Protein AF-A0A970K2X7-F1 (afdb_monomer_lite)

Radius of gyration: 30.44 Å; chains: 1; bounding box: 59×110×60 Å

Foldseek 3Di:
DDDDDDDDDDDDDDPDPDDDDDDDDDDDDDDDDDDDDDDDDDDDDDDDDDDDDDDDDDDPPPPPPPPDDPDDDDDPDAQEDEDECCPQFVVDLPDALVRRLVSLVVSLVVCVVVVGQEYEYEQDDPQAGLADDDPPSHRFHHHPVRHTHRSVVSNVVSSVVVNHHYHYD

Sequence (169 aa):
MTISLSLLSVAALLTVNSGVLATMSSFITGGESPVPEISDIPDISDTNPAEPHTGESEPSADEPPFEQDIVFAKPSQLKGVWLKAGADYYLKESDSGEAVRAQIDAAFEKIAEWGFNTVVVPVSVGGKMLFPYNDGQEIVIKDHDGSRFDPLYYILERARDRGVFTYGV

Secondary structure (DSSP, 8-state):
----------------------------------PPPP--S---------------PPP---PPP----------SS--EEE--BTTTB--STT--HHHHHHHHHHHHHHHHHTT--EEEE-SEETTEESS--TTS-B--EE-TTSPEE-HHHHHHHHHHHTT-EEEE-

pLDDT: mean 74.99, std 24.78, range [31.7, 98.75]

Structure (mmCIF, N/CA/C/O backbone):
data_AF-A0A970K2X7-F1
#
_entry.id   AF-A0A970K2X7-F1
#
loop_
_atom_site.group_PDB
_atom_site.id
_atom_site.type_symbol
_atom_site.label_atom_id
_atom_site.label_alt_id
_atom_site.label_comp_id
_atom_site.label_asym_id
_atom_site.label_entity_id
_atom_site.label_seq_id
_atom_site.pdbx_PDB_ins_code
_atom_site.Cartn_x
_atom_site.Cartn_y
_atom_site.Cartn_z
_atom_site.occupancy
_atom_site.B_iso_or_equiv
_atom_site.auth_seq_id
_atom_site.auth_comp_id
_atom_site.auth_asym_id
_atom_site.auth_atom_id
_atom_site.pdbx_PDB_model_num
ATOM 1 N N . MET A 1 1 ? 18.344 -49.119 -1.371 1.00 41.38 1 MET A N 1
ATOM 2 C CA . MET A 1 1 ? 19.401 -48.092 -1.365 1.00 41.38 1 MET A CA 1
ATOM 3 C C . MET A 1 1 ? 18.883 -46.947 -0.512 1.00 41.38 1 MET A C 1
ATOM 5 O O . MET A 1 1 ? 17.989 -46.233 -0.937 1.00 41.38 1 MET A O 1
ATOM 9 N N . THR A 1 2 ? 19.284 -46.925 0.755 1.00 50.38 2 THR A N 1
ATOM 10 C CA . THR A 1 2 ? 18.957 -45.885 1.743 1.00 50.38 2 THR A CA 1
ATOM 11 C C . THR A 1 2 ? 19.984 -44.750 1.659 1.00 50.38 2 THR A C 1
ATOM 13 O O . THR A 1 2 ? 21.014 -44.956 1.020 1.00 50.38 2 THR A O 1
ATOM 16 N N . ILE A 1 3 ? 19.727 -43.636 2.376 1.00 43.34 3 ILE A N 1
ATOM 17 C CA . ILE A 1 3 ? 20.581 -42.438 2.617 1.00 43.34 3 ILE A CA 1
ATOM 18 C C . ILE A 1 3 ? 20.184 -41.269 1.684 1.00 43.34 3 ILE A C 1
ATOM 20 O O . ILE A 1 3 ? 20.147 -41.445 0.477 1.00 43.34 3 ILE A O 1
ATOM 24 N N . SER A 1 4 ? 19.853 -40.049 2.122 1.00 44.16 4 SER A N 1
ATOM 25 C CA . SER A 1 4 ? 19.834 -39.412 3.445 1.00 44.16 4 SER A CA 1
ATOM 26 C C . SER A 1 4 ? 18.853 -38.235 3.423 1.00 44.16 4 SER A C 1
ATOM 28 O O . SER A 1 4 ? 18.761 -37.522 2.427 1.00 44.16 4 SER A O 1
ATOM 30 N N . LEU A 1 5 ? 18.166 -38.009 4.541 1.00 46.00 5 LEU A N 1
ATOM 31 C CA . LEU A 1 5 ? 17.370 -36.815 4.808 1.00 46.00 5 LEU A CA 1
ATOM 32 C C . LEU A 1 5 ? 18.282 -35.775 5.475 1.00 46.00 5 LEU A C 1
ATOM 34 O O . LEU A 1 5 ? 18.718 -35.976 6.606 1.00 46.00 5 LEU A O 1
ATOM 38 N N . SER A 1 6 ? 18.583 -34.678 4.785 1.00 50.34 6 SER A N 1
ATOM 39 C CA . SER A 1 6 ? 19.330 -33.554 5.356 1.00 50.34 6 SER A CA 1
ATOM 40 C C . SER A 1 6 ? 18.361 -32.410 5.650 1.00 50.34 6 SER A C 1
ATOM 42 O O . SER A 1 6 ? 18.063 -31.604 4.774 1.00 50.34 6 SER A O 1
ATOM 44 N N . LEU A 1 7 ? 17.853 -32.345 6.886 1.00 46.00 7 LEU A N 1
ATOM 45 C CA . LEU A 1 7 ? 17.254 -31.118 7.415 1.00 46.00 7 LEU A CA 1
ATOM 46 C C . LEU A 1 7 ? 18.384 -30.120 7.684 1.00 46.00 7 LEU A C 1
ATOM 48 O O . LEU A 1 7 ? 19.168 -30.296 8.615 1.00 46.00 7 LEU A O 1
ATOM 52 N N . LEU A 1 8 ? 18.464 -29.072 6.869 1.00 39.22 8 LEU A N 1
ATOM 53 C CA . LEU A 1 8 ? 19.329 -27.929 7.130 1.00 39.22 8 LEU A CA 1
ATOM 54 C C . LEU A 1 8 ? 18.519 -26.886 7.915 1.00 39.22 8 LEU A C 1
ATOM 56 O O . LEU A 1 8 ? 17.838 -26.044 7.337 1.00 39.22 8 LEU A O 1
ATOM 60 N N . SER A 1 9 ? 18.550 -26.971 9.247 1.00 46.06 9 SER A N 1
ATOM 61 C CA . SER A 1 9 ? 18.033 -25.914 10.121 1.00 46.06 9 SER A CA 1
ATOM 62 C C . SER A 1 9 ? 18.991 -24.726 10.095 1.00 46.06 9 SER A C 1
ATOM 64 O O . SER A 1 9 ? 20.033 -24.749 10.746 1.00 46.06 9 SER A O 1
ATOM 66 N N . VAL A 1 10 ? 18.638 -23.676 9.357 1.00 47.41 10 VAL A N 1
ATOM 67 C CA . VAL A 1 10 ? 19.298 -22.371 9.474 1.00 47.41 10 VAL A CA 1
ATOM 68 C C . VAL A 1 10 ? 18.535 -21.564 10.520 1.00 47.41 10 VAL A C 1
ATOM 70 O O . VAL A 1 10 ? 17.483 -20.992 10.248 1.00 47.41 10 VAL A O 1
ATOM 73 N N . ALA A 1 11 ? 19.056 -21.559 11.745 1.00 45.06 11 ALA A N 1
ATOM 74 C CA . ALA A 1 11 ? 18.631 -20.636 12.786 1.00 45.06 11 ALA A CA 1
ATOM 75 C C . ALA A 1 11 ? 19.192 -19.244 12.455 1.00 45.06 11 ALA A C 1
ATOM 77 O O . ALA A 1 11 ? 20.386 -18.996 12.618 1.00 45.06 11 ALA A O 1
ATOM 78 N N . ALA A 1 12 ? 18.346 -18.342 11.955 1.00 46.31 12 ALA A N 1
ATOM 79 C CA . ALA A 1 12 ? 18.703 -16.936 11.822 1.00 46.31 12 ALA A CA 1
ATOM 80 C C . ALA A 1 12 ? 18.646 -16.280 13.211 1.00 46.31 12 ALA A C 1
ATOM 82 O O . ALA A 1 12 ? 17.586 -16.167 13.826 1.00 46.31 12 ALA A O 1
ATOM 83 N N . LEU A 1 13 ? 19.819 -15.899 13.716 1.00 46.25 13 LEU A N 1
ATOM 84 C CA . LEU A 1 13 ? 20.008 -15.164 14.962 1.00 46.25 13 LEU A CA 1
ATOM 85 C C . LEU A 1 13 ? 19.367 -13.768 14.830 1.00 46.25 13 LEU A C 1
ATOM 87 O O . LEU A 1 13 ? 19.817 -12.948 14.031 1.00 46.25 13 LEU A O 1
ATOM 91 N N . LEU A 1 14 ? 18.328 -13.489 15.620 1.00 44.38 14 LEU A N 1
ATOM 92 C CA . LEU A 1 14 ? 17.806 -12.136 15.828 1.00 44.38 14 LEU A CA 1
ATOM 93 C C . LEU A 1 14 ? 18.812 -11.348 16.675 1.00 44.38 14 LEU A C 1
ATOM 95 O O . LEU A 1 14 ? 18.813 -11.439 17.903 1.00 44.38 14 LEU A O 1
ATOM 99 N N . THR A 1 15 ? 19.678 -10.573 16.027 1.00 49.97 15 THR A N 1
ATOM 100 C CA . THR A 1 15 ? 20.526 -9.603 16.725 1.00 49.97 15 THR A CA 1
ATOM 101 C C . THR A 1 15 ? 19.674 -8.403 17.122 1.00 49.97 15 THR A C 1
ATOM 103 O O . THR A 1 15 ? 19.407 -7.502 16.329 1.00 49.97 15 THR A O 1
ATOM 106 N N . VAL A 1 16 ? 19.231 -8.421 18.376 1.00 47.22 16 VAL A N 1
ATOM 107 C CA . VAL A 1 16 ? 18.607 -7.300 19.076 1.00 47.22 16 VAL A CA 1
ATOM 108 C C . VAL A 1 16 ? 19.664 -6.204 19.240 1.00 47.22 16 VAL A C 1
ATOM 110 O O . VAL A 1 16 ? 20.571 -6.335 20.060 1.00 47.22 16 VAL A O 1
ATOM 113 N N . ASN A 1 17 ? 19.583 -5.130 18.453 1.00 43.03 17 ASN A N 1
ATOM 114 C CA . ASN A 1 17 ? 20.388 -3.938 18.705 1.00 43.03 17 ASN A CA 1
ATOM 115 C C . ASN A 1 17 ? 19.754 -3.137 19.852 1.00 43.03 17 ASN A C 1
ATOM 117 O O . ASN A 1 17 ? 18.959 -2.224 19.636 1.00 43.03 17 ASN A O 1
ATOM 121 N N . SER A 1 18 ? 20.081 -3.529 21.081 1.00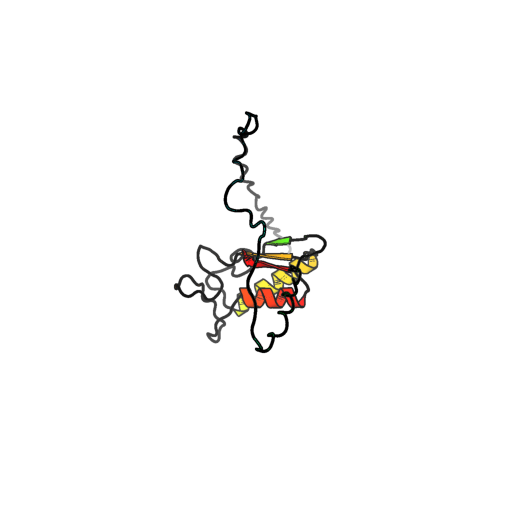 46.91 18 SER A N 1
ATOM 122 C CA . SER A 1 18 ? 19.801 -2.769 22.297 1.00 46.91 18 SER A CA 1
ATOM 123 C C . SER A 1 18 ? 20.901 -1.725 22.514 1.00 46.91 18 SER A C 1
ATOM 125 O O . SER A 1 18 ? 21.958 -2.031 23.057 1.00 46.91 18 SER A O 1
ATOM 127 N N . GLY A 1 19 ? 20.639 -0.484 22.117 1.00 40.47 19 GLY A N 1
ATOM 128 C CA . GLY A 1 19 ? 21.429 0.702 22.467 1.00 40.47 19 GLY A CA 1
ATOM 129 C C . GLY A 1 19 ? 20.703 1.926 21.909 1.00 40.47 19 GLY A C 1
ATOM 130 O O . GLY A 1 19 ? 20.376 1.941 20.734 1.00 40.47 19 GLY A O 1
ATOM 131 N N . VAL A 1 20 ? 20.318 2.959 22.653 1.00 43.41 20 VAL A N 1
ATOM 132 C CA . VAL A 1 20 ? 20.799 3.505 23.921 1.00 43.41 20 VAL A CA 1
ATOM 133 C C . VAL A 1 20 ? 19.580 4.022 24.697 1.00 43.41 20 VAL A C 1
ATOM 135 O O . VAL A 1 20 ? 18.855 4.894 24.228 1.00 43.41 20 VAL A O 1
ATOM 138 N N . LEU A 1 21 ? 19.361 3.478 25.892 1.00 44.16 21 LEU A N 1
ATOM 139 C CA . LEU A 1 21 ? 18.517 4.045 26.943 1.00 44.16 21 LEU A CA 1
ATOM 140 C C . LEU A 1 21 ? 19.461 4.793 27.891 1.00 44.16 21 LEU A C 1
ATOM 142 O O . LEU A 1 21 ? 20.270 4.126 28.529 1.00 44.16 21 LEU A O 1
ATOM 146 N N . ALA A 1 22 ? 19.387 6.130 27.946 1.00 43.00 22 ALA A N 1
ATOM 147 C CA . ALA A 1 22 ? 19.591 6.964 29.145 1.00 43.00 22 ALA A CA 1
ATOM 148 C C . ALA A 1 22 ? 19.791 8.457 28.797 1.00 43.00 22 ALA A C 1
ATOM 150 O O . ALA A 1 22 ? 20.593 8.786 27.927 1.00 43.00 22 ALA A O 1
ATOM 151 N N . THR A 1 23 ? 19.186 9.325 29.628 1.00 49.31 23 THR A N 1
ATOM 152 C CA . THR A 1 23 ? 19.596 10.724 29.923 1.00 49.31 23 THR A CA 1
ATOM 153 C C . THR A 1 23 ? 19.075 11.757 28.898 1.00 49.31 23 THR A C 1
ATOM 155 O O . THR A 1 23 ? 19.550 11.804 27.778 1.00 49.31 23 THR A O 1
ATOM 158 N N . MET A 1 24 ? 18.074 12.612 29.164 1.00 51.00 24 MET A N 1
ATOM 159 C CA . MET A 1 24 ? 17.884 13.462 30.347 1.00 51.00 24 MET A CA 1
ATOM 160 C C . MET A 1 24 ? 16.401 13.684 30.698 1.00 51.00 24 MET A C 1
ATOM 162 O O . MET A 1 24 ? 15.632 14.234 29.916 1.00 51.00 24 MET A O 1
ATOM 166 N N . SER A 1 25 ? 16.035 13.333 31.929 1.00 50.75 25 SER A N 1
ATOM 167 C CA . SER A 1 25 ? 14.922 13.942 32.658 1.00 50.75 25 SER A CA 1
ATOM 168 C C . SER A 1 25 ? 15.488 15.147 33.400 1.00 50.75 25 SER A C 1
ATOM 170 O O . SER A 1 25 ? 16.204 14.938 34.375 1.00 50.75 25 SER A O 1
ATOM 172 N N . SER A 1 26 ? 15.226 16.379 32.951 1.00 43.59 26 SER A N 1
ATOM 173 C CA . SER A 1 26 ? 15.500 17.570 33.770 1.00 43.59 26 SER A CA 1
ATOM 174 C C . SER A 1 26 ? 14.846 18.846 33.231 1.00 43.59 26 SER A C 1
ATOM 176 O O . SER A 1 26 ? 15.572 19.739 32.834 1.00 43.59 26 SER A O 1
ATOM 178 N N . PHE A 1 27 ? 13.511 18.968 33.250 1.00 50.16 27 PHE A N 1
ATOM 179 C CA . PHE A 1 27 ? 12.820 20.279 33.236 1.00 50.16 27 PHE A CA 1
ATOM 180 C C . PHE A 1 27 ? 11.442 20.196 33.918 1.00 50.16 27 PHE A C 1
ATOM 182 O O . PHE A 1 27 ? 10.432 20.608 33.361 1.00 50.16 27 PHE A O 1
ATOM 189 N N . ILE A 1 28 ? 11.370 19.627 35.126 1.00 53.03 28 ILE A N 1
ATOM 190 C CA . ILE A 1 28 ? 10.200 19.784 36.007 1.00 53.03 28 ILE A CA 1
ATOM 191 C C . ILE A 1 28 ? 10.713 20.102 37.409 1.00 53.03 28 ILE A C 1
ATOM 193 O O . ILE A 1 28 ? 11.131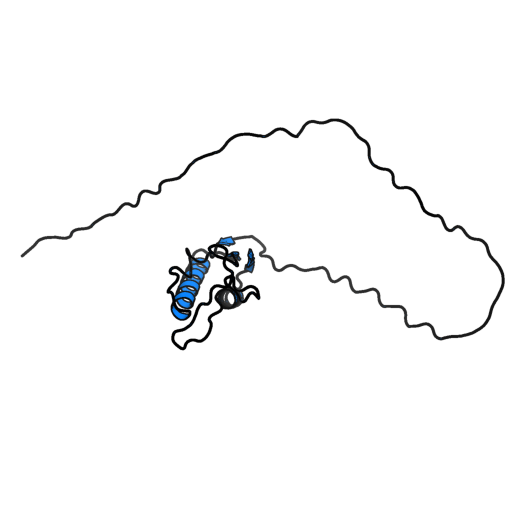 19.208 38.137 1.00 53.03 28 ILE A O 1
ATOM 197 N N . THR A 1 29 ? 10.742 21.396 37.721 1.00 41.97 29 THR A N 1
ATOM 198 C CA . THR A 1 29 ? 10.619 22.080 39.029 1.00 41.97 29 THR A CA 1
ATOM 199 C C . THR A 1 29 ? 10.871 23.552 38.674 1.00 41.97 29 THR A C 1
ATOM 201 O O . THR A 1 29 ? 11.979 23.904 38.296 1.00 41.97 29 THR A O 1
ATOM 204 N N . GLY A 1 30 ? 9.857 24.396 38.504 1.00 37.44 30 GLY A N 1
ATOM 205 C CA . GLY A 1 30 ? 9.017 24.902 39.585 1.00 37.44 30 GLY A CA 1
ATOM 206 C C . GLY A 1 30 ? 9.558 26.272 40.011 1.00 37.44 30 GLY A C 1
ATOM 207 O O . GLY A 1 30 ? 10.455 26.334 40.843 1.00 37.44 30 GLY A O 1
ATOM 208 N N . GLY A 1 31 ? 9.043 27.345 39.406 1.00 34.09 31 GLY A N 1
ATOM 209 C CA . GLY A 1 31 ? 9.344 28.738 39.746 1.00 34.09 31 GLY A CA 1
ATOM 210 C C . GLY A 1 31 ? 8.274 29.663 39.154 1.00 34.09 31 GLY A C 1
ATOM 211 O O . GLY A 1 31 ? 7.963 29.560 37.973 1.00 34.09 31 GLY A O 1
ATOM 212 N N . GLU A 1 32 ? 7.664 30.469 40.017 1.00 36.09 32 GLU A N 1
ATOM 213 C CA . GLU A 1 32 ? 6.440 31.271 39.860 1.00 36.09 32 GLU A CA 1
ATOM 214 C C . GLU A 1 32 ? 6.408 32.303 38.701 1.00 36.09 32 GLU A C 1
ATOM 216 O O . GLU A 1 32 ? 7.396 32.987 38.469 1.00 36.09 32 GLU A O 1
ATOM 221 N N . SER A 1 33 ? 5.228 32.394 38.047 1.00 39.59 33 SER A N 1
ATOM 222 C CA . SER A 1 33 ? 4.454 33.533 37.462 1.00 39.59 33 SER A CA 1
ATOM 223 C C . SER A 1 33 ? 5.136 34.832 36.949 1.00 39.59 33 SER A C 1
ATOM 225 O O . SER A 1 33 ? 6.124 35.264 37.530 1.00 39.59 33 SER A O 1
ATOM 227 N N . PRO A 1 34 ? 4.558 35.565 35.952 1.00 44.78 34 PRO A N 1
ATOM 228 C CA . PRO A 1 34 ? 3.113 35.807 35.820 1.00 44.78 34 PRO A CA 1
ATOM 229 C C . PRO A 1 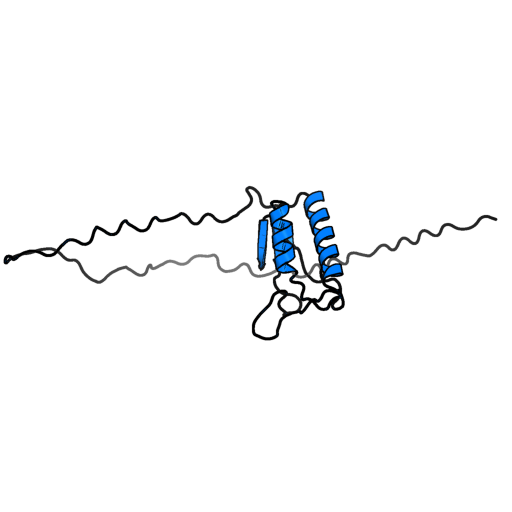34 ? 2.486 35.708 34.413 1.00 44.78 34 PRO A C 1
ATOM 231 O O . PRO A 1 34 ? 3.132 35.762 33.370 1.00 44.78 34 PRO A O 1
ATOM 234 N N . VAL A 1 35 ? 1.160 35.573 34.461 1.00 46.06 35 VAL A N 1
ATOM 235 C CA . VAL A 1 35 ? 0.167 35.656 33.383 1.00 46.06 35 VAL A CA 1
ATOM 236 C C . VAL A 1 35 ? 0.257 37.016 32.672 1.00 46.06 35 VAL A C 1
ATOM 238 O O . VAL A 1 35 ? 0.274 38.030 33.369 1.00 46.06 35 VAL A O 1
ATOM 241 N N . PRO A 1 36 ? 0.259 37.093 31.328 1.00 39.41 36 PRO A N 1
ATOM 242 C CA . PRO A 1 36 ? 0.005 38.351 30.641 1.00 39.41 36 PRO A CA 1
ATOM 243 C C . PRO A 1 36 ? -1.495 38.656 30.684 1.00 39.41 36 PRO A C 1
ATOM 245 O O . PRO A 1 36 ? -2.318 37.870 30.210 1.00 39.41 36 PRO A O 1
ATOM 248 N N . GLU A 1 37 ? -1.818 39.791 31.295 1.00 33.97 37 GLU A N 1
ATOM 249 C CA . GLU A 1 37 ? -3.146 40.385 31.384 1.00 33.97 37 GLU A CA 1
ATOM 250 C C . GLU A 1 37 ? -3.766 40.647 30.005 1.00 33.97 37 GLU A C 1
ATOM 252 O O . GLU A 1 37 ? -3.113 41.093 29.062 1.00 33.97 37 GLU A O 1
ATOM 257 N N . ILE A 1 38 ? -5.071 40.400 29.941 1.00 45.03 38 ILE A N 1
ATOM 258 C CA . ILE A 1 38 ? -5.991 40.952 28.952 1.00 45.03 38 ILE A CA 1
ATOM 259 C C . ILE A 1 38 ? -6.248 42.410 29.350 1.00 45.03 38 ILE A C 1
ATOM 261 O O . ILE A 1 38 ? -6.728 42.630 30.459 1.00 45.03 38 ILE A O 1
ATOM 265 N N . SER A 1 39 ? -6.010 43.382 28.467 1.00 36.88 39 SER A N 1
ATOM 266 C CA . SER A 1 39 ? -6.803 44.621 28.428 1.00 36.88 39 SER A CA 1
ATOM 267 C C . SER A 1 39 ? -6.579 45.396 27.131 1.00 36.88 39 SER A C 1
ATOM 269 O O . SER A 1 39 ? -5.485 45.378 26.573 1.00 36.88 39 SER A O 1
ATOM 271 N N . ASP A 1 40 ? -7.635 46.120 26.759 1.00 35.44 40 ASP A N 1
ATOM 272 C CA . ASP A 1 40 ? -7.776 47.145 25.719 1.00 35.44 40 ASP A CA 1
ATOM 273 C C . ASP A 1 40 ? -8.174 46.542 24.357 1.00 35.44 40 ASP A C 1
ATOM 275 O O . ASP A 1 40 ? -7.425 45.781 23.758 1.00 35.44 40 ASP A O 1
ATOM 279 N N . ILE A 1 41 ? -9.339 46.823 23.750 1.00 38.41 41 ILE A N 1
ATOM 280 C CA . ILE A 1 41 ? -10.102 48.082 23.571 1.00 38.41 41 ILE A CA 1
ATOM 281 C C . ILE A 1 41 ? -11.527 47.696 23.033 1.00 38.41 41 ILE A C 1
ATOM 283 O O . ILE A 1 41 ? -11.607 46.672 22.352 1.00 38.41 41 ILE A O 1
ATOM 287 N N . PRO A 1 42 ? -12.613 48.505 23.088 1.00 39.34 42 PRO A N 1
ATOM 288 C CA . PRO A 1 42 ? -13.244 49.257 24.176 1.00 39.34 42 PRO A CA 1
ATOM 289 C C . PRO A 1 42 ? -14.734 48.867 24.413 1.00 39.34 42 PRO A C 1
ATOM 291 O O . PRO A 1 42 ? -15.412 48.268 23.579 1.00 39.34 42 PRO A O 1
ATOM 294 N N . ASP A 1 43 ? -15.240 49.310 25.560 1.00 33.75 43 ASP A N 1
ATOM 295 C CA . ASP A 1 43 ? -16.638 49.331 26.009 1.00 33.75 43 ASP A CA 1
ATOM 296 C C . ASP A 1 43 ? -17.485 50.321 25.177 1.00 33.75 43 ASP A C 1
ATOM 298 O O . ASP A 1 43 ? -17.132 51.497 25.056 1.00 33.75 43 ASP A O 1
ATOM 302 N N . ILE A 1 44 ? -18.593 49.851 24.592 1.00 38.62 44 ILE A N 1
ATOM 303 C CA . ILE A 1 44 ? -19.628 50.703 23.992 1.00 38.62 44 ILE A CA 1
ATOM 304 C C . ILE A 1 44 ? -20.839 50.737 24.925 1.00 38.62 44 ILE A C 1
ATOM 306 O O . ILE A 1 44 ? -21.720 49.886 24.865 1.00 38.62 44 ILE A O 1
ATOM 310 N N . SER A 1 45 ? -20.875 51.754 25.781 1.00 36.31 45 SER A N 1
ATOM 311 C CA . SER A 1 45 ? -22.057 52.112 26.562 1.00 36.31 45 SER A CA 1
ATOM 312 C C . SER A 1 45 ? -22.735 53.354 25.960 1.00 36.31 45 SER A C 1
ATOM 314 O O . SER A 1 45 ? -22.085 54.342 25.621 1.00 36.31 45 SER A O 1
ATOM 316 N N . ASP A 1 46 ? -24.055 53.243 25.806 1.00 41.69 46 ASP A N 1
ATOM 317 C CA . ASP A 1 46 ? -25.032 54.106 25.126 1.00 41.69 46 ASP A CA 1
ATOM 318 C C . ASP A 1 46 ? -25.000 55.624 25.412 1.00 41.69 46 ASP A C 1
ATOM 320 O O . ASP A 1 46 ? -24.796 56.046 26.550 1.00 41.69 46 ASP A O 1
ATOM 324 N N . THR A 1 47 ? -25.384 56.451 24.415 1.00 33.44 47 THR A N 1
ATOM 325 C CA . THR A 1 47 ? -26.549 57.384 24.489 1.00 33.44 47 THR A CA 1
ATOM 326 C C . THR A 1 47 ? -26.857 58.142 23.164 1.00 33.44 47 THR A C 1
ATOM 328 O O . THR A 1 47 ? -25.983 58.716 22.526 1.00 33.44 47 THR A O 1
ATOM 331 N N . ASN A 1 48 ? -28.152 58.112 22.800 1.00 36.47 48 ASN A N 1
ATOM 332 C CA . ASN A 1 48 ? -28.971 58.697 21.693 1.00 36.47 48 ASN A CA 1
ATOM 333 C C . ASN A 1 48 ? -28.922 60.267 21.592 1.00 36.47 48 ASN A C 1
ATOM 335 O O . ASN A 1 48 ? -28.293 60.838 22.483 1.00 36.47 48 ASN A O 1
ATOM 339 N N . PRO A 1 49 ? -29.647 61.036 20.708 1.00 50.34 49 PRO A N 1
ATOM 340 C CA . PRO A 1 49 ? -30.583 60.717 19.594 1.00 50.34 49 PRO A CA 1
ATOM 341 C C . PRO A 1 49 ? -30.551 61.608 18.309 1.00 50.34 49 PRO A C 1
ATOM 343 O O . PRO A 1 49 ? -30.179 62.776 18.371 1.00 50.34 49 PRO A O 1
ATOM 346 N N . ALA A 1 50 ? -31.082 61.113 17.174 1.00 31.70 50 ALA A N 1
ATOM 347 C CA . ALA A 1 50 ? -32.029 61.833 16.282 1.00 31.70 50 ALA A CA 1
ATOM 348 C C . ALA A 1 50 ? -32.477 60.974 15.069 1.00 31.70 50 ALA A C 1
ATOM 350 O O . ALA A 1 50 ? -31.681 60.265 14.468 1.00 31.70 50 ALA A O 1
ATOM 351 N N . GLU A 1 51 ? -33.775 61.055 14.765 1.00 42.06 51 GLU A N 1
ATOM 352 C CA . GLU A 1 51 ? -34.642 60.223 13.903 1.00 42.06 51 GLU A CA 1
ATOM 353 C C . GLU A 1 51 ? -34.452 60.392 12.361 1.00 42.06 51 GLU A C 1
ATOM 355 O O . GLU A 1 51 ? -33.541 61.093 11.929 1.00 42.06 51 GLU A O 1
ATOM 360 N N . PRO A 1 52 ? -35.398 59.923 11.511 1.00 51.19 52 PRO A N 1
ATOM 361 C CA . PRO A 1 52 ? -35.613 58.568 10.986 1.00 51.19 52 PRO A CA 1
ATOM 362 C C . PRO A 1 52 ? -35.426 58.557 9.442 1.00 51.19 52 PRO A C 1
ATOM 364 O O . PRO A 1 52 ? -34.920 59.525 8.900 1.00 51.19 52 PRO A O 1
ATOM 367 N N . HIS A 1 53 ? -35.806 57.482 8.732 1.00 31.72 53 HIS A N 1
ATOM 368 C CA . HIS A 1 53 ? -36.492 57.469 7.412 1.00 31.72 53 HIS A CA 1
ATOM 369 C C . HIS A 1 53 ? -36.198 56.184 6.602 1.00 31.72 53 HIS A C 1
ATOM 371 O O . HIS A 1 53 ? -35.154 56.025 5.985 1.00 31.72 53 HIS A O 1
ATOM 377 N N . THR A 1 54 ? -37.216 55.314 6.582 1.00 40.78 54 THR A N 1
ATOM 378 C CA . THR A 1 54 ? -37.743 54.552 5.428 1.00 40.78 54 THR A CA 1
ATOM 379 C C . THR A 1 54 ? -36.819 53.656 4.592 1.00 40.78 54 THR A C 1
ATOM 381 O O . THR A 1 54 ? -36.234 54.104 3.617 1.00 40.78 54 THR A O 1
ATOM 384 N N . GLY A 1 55 ? -36.928 52.349 4.861 1.00 45.84 55 GLY A N 1
ATOM 385 C CA . GLY A 1 55 ? -37.387 51.359 3.878 1.00 45.84 55 GLY A CA 1
ATOM 386 C C . GLY A 1 55 ? -36.365 50.821 2.883 1.00 45.84 55 GLY A C 1
ATOM 387 O O . GLY A 1 55 ? -36.325 51.287 1.755 1.00 45.84 55 GLY A O 1
ATOM 388 N N . GLU A 1 56 ? -35.693 49.728 3.245 1.00 42.81 56 GLU A N 1
ATOM 389 C CA . GLU A 1 56 ? -35.167 48.752 2.289 1.00 42.81 56 GLU A CA 1
ATOM 390 C C . GLU A 1 56 ? -35.129 47.368 2.950 1.00 42.81 56 GLU A C 1
ATOM 392 O O . GLU A 1 56 ? -34.868 47.243 4.145 1.00 42.81 56 GLU A O 1
ATOM 397 N N . SER A 1 57 ? -35.521 46.355 2.179 1.00 49.81 57 SER A N 1
ATOM 398 C CA . SER A 1 57 ? -35.767 44.973 2.585 1.00 49.81 57 SER A CA 1
ATOM 399 C C . SER A 1 57 ? -34.657 44.386 3.459 1.00 49.81 57 SER A C 1
ATOM 401 O O . SER A 1 57 ? -33.495 44.378 3.057 1.00 49.81 57 SER A O 1
ATOM 403 N N . GLU A 1 58 ? -35.024 43.825 4.614 1.00 47.72 58 GLU A N 1
ATOM 404 C CA . GLU A 1 58 ? -34.110 42.998 5.402 1.00 47.72 58 GLU A CA 1
ATOM 405 C C . GLU A 1 58 ? -33.654 41.803 4.543 1.00 47.72 58 GLU A C 1
ATOM 407 O O . GLU A 1 58 ? -34.504 41.060 4.031 1.00 47.72 58 GLU A O 1
ATOM 412 N N . PRO A 1 59 ? -32.342 41.585 4.344 1.00 52.56 59 PRO A N 1
ATOM 413 C CA . PRO A 1 59 ? -31.876 40.297 3.874 1.00 52.56 59 PRO A CA 1
ATOM 414 C C . PRO A 1 59 ? -32.206 39.289 4.975 1.00 52.56 59 PRO A C 1
ATOM 416 O O . PRO A 1 59 ? -31.912 39.524 6.148 1.00 52.56 59 PRO A O 1
ATOM 419 N N . SER A 1 60 ? -32.888 38.207 4.589 1.00 58.66 60 SER A N 1
ATOM 420 C CA . SER A 1 60 ? -33.196 37.069 5.457 1.00 58.66 60 SER A CA 1
ATOM 421 C C . SER A 1 60 ? -31.984 36.767 6.327 1.00 58.66 60 SER A C 1
ATOM 423 O O . SER A 1 60 ? -30.909 36.530 5.780 1.00 58.66 60 SER A O 1
ATOM 425 N N . ALA A 1 61 ? -32.176 36.824 7.648 1.00 58.41 61 ALA A N 1
ATOM 426 C CA . ALA A 1 61 ? -31.151 36.526 8.634 1.00 58.41 61 ALA A CA 1
ATOM 427 C C . ALA A 1 61 ? -30.376 35.281 8.194 1.00 58.41 61 ALA A C 1
ATOM 429 O O . ALA A 1 61 ? -30.987 34.232 7.970 1.00 58.41 61 ALA A O 1
ATOM 430 N N . ASP A 1 62 ? -29.065 35.450 8.016 1.00 63.91 62 ASP A N 1
ATOM 431 C CA . ASP A 1 62 ? -28.125 34.365 7.780 1.00 63.91 62 ASP A CA 1
ATOM 432 C C . ASP A 1 62 ? -28.422 33.262 8.799 1.00 63.91 62 ASP A C 1
ATOM 434 O O . ASP A 1 62 ? -28.284 33.451 10.011 1.00 63.91 62 ASP A O 1
ATOM 438 N N . GLU A 1 63 ? -28.902 32.124 8.302 1.00 64.12 63 GLU A N 1
ATOM 439 C CA . GLU A 1 63 ? -29.006 30.909 9.092 1.00 64.12 63 GLU A CA 1
ATOM 440 C C . GLU A 1 63 ? -27.588 30.627 9.612 1.00 64.12 63 GLU A C 1
ATOM 442 O O . GLU A 1 63 ? -26.655 30.560 8.802 1.00 64.12 63 GLU A O 1
ATOM 447 N N . PRO A 1 64 ? -27.372 30.563 10.941 1.00 69.19 64 PRO A N 1
ATOM 448 C CA . PRO A 1 64 ? -26.034 30.388 11.480 1.00 69.19 64 PRO A CA 1
ATOM 449 C C . PRO A 1 64 ? -25.425 29.130 10.853 1.00 69.19 64 PRO A C 1
ATOM 451 O O . PRO A 1 64 ? -26.131 28.125 10.721 1.00 69.19 64 PRO A O 1
ATOM 454 N N . PRO A 1 65 ? -24.149 29.169 10.424 1.00 69.69 65 PRO A N 1
ATOM 455 C CA . PRO A 1 65 ? -23.523 28.022 9.792 1.00 69.69 65 PRO A CA 1
ATOM 456 C C . PRO A 1 65 ? -23.676 26.831 10.731 1.00 69.69 65 PRO A C 1
ATOM 458 O O . PRO A 1 65 ? -23.247 26.890 11.881 1.00 69.69 65 PRO A O 1
ATOM 461 N N . PHE A 1 66 ? -24.335 25.773 10.257 1.00 66.75 66 PHE A N 1
ATOM 462 C CA . PHE A 1 66 ? -24.443 24.531 11.007 1.00 66.75 66 PHE A CA 1
ATOM 463 C C . PHE A 1 66 ? -23.025 24.076 11.359 1.00 66.75 66 PHE A C 1
ATOM 465 O O . PHE A 1 66 ? -22.275 23.648 10.478 1.00 66.75 66 PHE A O 1
ATOM 472 N N . GLU A 1 67 ? -22.650 24.191 12.634 1.00 71.94 67 GLU A N 1
ATOM 473 C CA . GLU A 1 67 ? -21.427 23.611 13.176 1.00 71.94 67 GLU A CA 1
ATOM 474 C C . GLU A 1 67 ? -21.578 22.088 13.088 1.00 71.94 67 GLU A C 1
ATOM 476 O O . GLU A 1 67 ? -22.105 21.432 13.983 1.00 71.94 67 GLU A O 1
ATOM 481 N N . GLN A 1 68 ? -21.217 21.512 11.941 1.00 72.81 68 GLN A N 1
ATOM 482 C CA . GLN A 1 68 ? -21.125 20.066 11.819 1.00 72.81 68 GLN A CA 1
ATOM 483 C C . GLN A 1 68 ? -19.897 19.627 12.605 1.00 72.81 68 GLN A C 1
ATOM 485 O O . GLN A 1 68 ? -18.766 19.923 12.215 1.00 72.81 68 GLN A O 1
ATOM 490 N N . ASP A 1 69 ? -20.127 18.914 13.706 1.00 80.69 69 ASP A N 1
ATOM 491 C CA . ASP A 1 69 ? -19.067 18.239 14.442 1.00 80.69 69 ASP A CA 1
ATOM 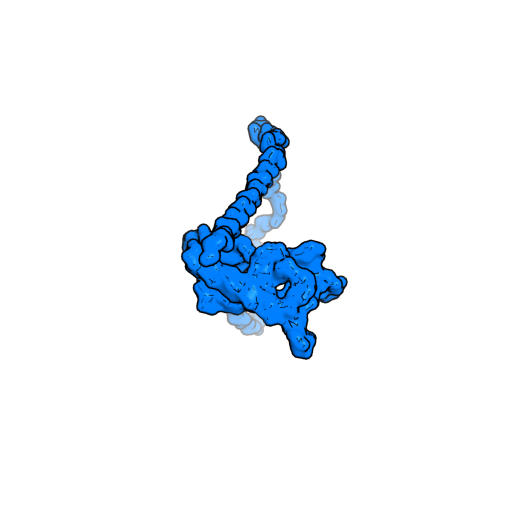492 C C . ASP A 1 69 ? -18.217 17.414 13.466 1.00 80.69 69 ASP A C 1
ATOM 494 O O . ASP A 1 69 ? -18.719 16.549 12.740 1.00 80.69 69 ASP A O 1
ATOM 498 N N . ILE A 1 70 ? -16.910 17.681 13.427 1.00 79.38 70 ILE A N 1
ATOM 499 C CA . ILE A 1 70 ? -15.985 16.938 12.571 1.00 79.38 70 ILE A CA 1
ATOM 500 C C . ILE A 1 70 ? -15.862 15.516 13.129 1.00 79.38 70 ILE A C 1
ATOM 502 O O . ILE A 1 70 ? -15.152 15.265 14.105 1.00 79.38 70 ILE A O 1
ATOM 506 N N . VAL A 1 71 ? -16.550 14.559 12.502 1.00 82.00 71 VAL A N 1
ATOM 507 C CA . VAL A 1 71 ? -16.475 13.144 12.881 1.00 82.00 71 VAL A CA 1
ATOM 508 C C . VAL A 1 71 ? -15.335 12.466 12.127 1.00 82.00 71 VAL A C 1
ATOM 510 O O . VAL A 1 71 ? -15.449 12.120 10.952 1.00 82.00 71 VAL A O 1
ATOM 513 N N . PHE A 1 72 ? -14.225 12.228 12.822 1.00 79.62 72 PHE A N 1
ATOM 514 C CA . PHE A 1 72 ? -13.113 11.456 12.273 1.00 79.62 72 PHE A CA 1
ATOM 515 C C . PHE A 1 72 ? -13.416 9.955 12.268 1.00 79.62 72 PHE A C 1
ATOM 517 O O . PHE A 1 72 ? -13.838 9.381 13.277 1.00 79.62 72 PHE A O 1
ATOM 524 N N . ALA A 1 73 ? -13.115 9.296 11.147 1.00 82.56 73 ALA A N 1
ATOM 525 C CA . ALA A 1 73 ? -13.122 7.842 11.071 1.00 82.56 73 ALA A CA 1
ATOM 526 C C . ALA A 1 73 ? -12.041 7.273 12.005 1.00 82.56 73 ALA A C 1
ATOM 528 O O . ALA A 1 73 ? -10.840 7.473 11.799 1.00 82.56 73 ALA A O 1
ATOM 529 N N . LYS A 1 74 ? -12.472 6.562 13.049 1.00 90.25 74 LYS A N 1
ATOM 530 C CA . LYS A 1 74 ? -11.579 5.890 13.993 1.00 90.25 74 LYS A CA 1
ATOM 531 C C . LYS A 1 74 ? -12.152 4.548 14.439 1.00 90.25 74 LYS A C 1
ATOM 533 O O . LYS A 1 74 ? -13.371 4.437 14.609 1.00 90.25 74 LYS A O 1
ATOM 538 N N . PRO A 1 75 ? -11.300 3.550 14.711 1.00 91.94 75 PRO A N 1
ATOM 539 C CA . PRO A 1 75 ? -11.753 2.335 15.364 1.00 91.94 75 PRO A CA 1
ATOM 540 C C . PRO A 1 75 ? -12.201 2.629 16.806 1.00 91.94 75 PRO A C 1
ATOM 542 O O . PRO A 1 75 ? -11.739 3.574 17.451 1.00 91.94 75 PRO A O 1
ATOM 545 N N . SER A 1 76 ? -13.085 1.787 17.345 1.00 91.69 76 SER A N 1
ATOM 546 C CA . SER A 1 76 ? -13.453 1.814 18.770 1.00 91.69 76 SER A CA 1
ATOM 547 C C . SER A 1 76 ? -12.278 1.419 19.672 1.00 91.69 76 SER A C 1
ATOM 549 O O . SER A 1 76 ? -12.083 2.013 20.728 1.00 91.69 76 SER A O 1
ATOM 551 N N . GLN A 1 77 ? -11.468 0.460 19.221 1.00 94.75 77 GLN A N 1
ATOM 552 C CA . GLN A 1 77 ? -10.213 0.040 19.835 1.00 94.75 77 GLN A CA 1
ATOM 553 C C . GLN A 1 77 ? -9.150 -0.110 18.746 1.00 94.75 77 GLN A C 1
ATOM 555 O O . GLN A 1 77 ? -9.363 -0.830 17.773 1.00 94.75 77 GLN A O 1
ATOM 560 N N . LEU A 1 78 ? -7.998 0.543 18.903 1.00 95.88 78 LEU A N 1
ATOM 561 C CA . LEU A 1 78 ? -6.928 0.494 17.909 1.00 95.88 78 LEU A CA 1
ATOM 562 C C . LEU A 1 78 ? -6.210 -0.862 17.941 1.00 95.88 78 LEU A C 1
ATOM 564 O O . LEU A 1 78 ? -5.565 -1.211 18.929 1.00 95.88 78 LEU A O 1
ATOM 568 N N . LYS A 1 79 ? -6.273 -1.593 16.827 1.00 97.25 79 LYS A N 1
ATOM 569 C CA . LYS A 1 79 ? -5.413 -2.743 16.529 1.00 97.25 79 LYS A CA 1
ATOM 570 C C . LYS A 1 79 ? -4.681 -2.432 15.229 1.00 97.25 79 LYS A C 1
ATOM 572 O O . LYS A 1 79 ? -5.087 -2.881 14.156 1.00 97.25 79 LYS A O 1
ATOM 577 N N . GLY A 1 80 ? -3.663 -1.584 15.353 1.00 96.94 80 GLY A N 1
ATOM 578 C CA . GLY A 1 80 ? -2.883 -1.062 14.239 1.00 96.94 80 GLY A CA 1
ATOM 579 C C . GLY A 1 80 ? -1.679 -1.923 13.885 1.00 96.94 80 GLY A C 1
ATOM 580 O O . GLY A 1 80 ? -1.036 -2.489 14.769 1.00 96.94 80 GLY A O 1
ATOM 581 N N . VAL A 1 81 ? -1.352 -1.958 12.598 1.00 98.25 81 VAL A N 1
ATOM 582 C CA . VAL A 1 81 ? -0.108 -2.525 12.077 1.00 98.25 81 VAL A CA 1
ATOM 583 C C . VAL A 1 81 ? 0.479 -1.612 11.007 1.00 98.25 81 VAL A C 1
ATOM 585 O O . VAL A 1 81 ? -0.244 -0.886 10.325 1.00 98.25 81 VAL A O 1
ATOM 588 N N . TRP A 1 82 ? 1.800 -1.625 10.882 1.00 98.12 82 TRP A N 1
ATOM 589 C CA . TRP A 1 82 ? 2.494 -0.943 9.799 1.00 98.12 82 TRP A CA 1
ATOM 590 C C . TRP A 1 82 ? 2.382 -1.756 8.511 1.00 98.12 82 TRP A C 1
ATOM 592 O O . TRP A 1 82 ? 2.577 -2.966 8.544 1.00 98.12 82 TRP A O 1
ATOM 602 N N . LEU A 1 83 ? 2.103 -1.087 7.396 1.00 98.31 83 LEU A N 1
ATOM 603 C CA . LEU A 1 83 ? 2.175 -1.668 6.058 1.00 98.31 83 LEU A CA 1
ATOM 604 C C . LEU A 1 83 ? 3.192 -0.859 5.251 1.00 98.31 83 LEU A C 1
ATOM 606 O O . LEU A 1 83 ? 2.894 0.238 4.779 1.00 98.31 83 LEU A O 1
ATOM 610 N N . LYS A 1 84 ? 4.422 -1.364 5.151 1.00 97.75 84 LYS A N 1
ATOM 611 C CA . LYS A 1 84 ? 5.590 -0.624 4.666 1.00 97.75 84 LYS A CA 1
ATOM 612 C C . LYS A 1 84 ? 6.079 -1.146 3.320 1.00 97.75 84 LYS A C 1
ATOM 614 O O . LYS A 1 84 ? 6.362 -2.335 3.163 1.00 97.75 84 LYS A O 1
ATOM 619 N N . ALA A 1 85 ? 6.298 -0.226 2.385 1.00 97.69 85 ALA A N 1
ATOM 620 C CA . ALA A 1 85 ? 7.053 -0.527 1.176 1.00 97.69 85 ALA A CA 1
ATOM 621 C C . ALA A 1 85 ? 8.499 -0.932 1.531 1.00 97.69 85 ALA A C 1
ATOM 623 O O . ALA A 1 85 ? 9.095 -0.380 2.461 1.00 97.69 85 ALA A O 1
ATOM 624 N N . GLY A 1 86 ? 9.060 -1.901 0.810 1.00 96.62 86 GLY A N 1
ATOM 625 C CA . GLY A 1 86 ? 10.377 -2.488 1.074 1.00 96.62 86 GLY A CA 1
ATOM 626 C C . GLY A 1 86 ? 10.410 -3.523 2.206 1.00 96.62 86 GLY A C 1
ATOM 627 O O . GLY A 1 86 ? 11.471 -4.087 2.466 1.00 96.62 86 GLY A O 1
ATOM 628 N N . ALA A 1 87 ? 9.284 -3.785 2.879 1.00 96.62 87 ALA A N 1
ATOM 629 C CA . ALA A 1 87 ? 9.186 -4.810 3.925 1.00 96.62 87 ALA A CA 1
ATOM 630 C C . ALA A 1 87 ? 7.965 -5.721 3.746 1.00 96.62 87 ALA A C 1
ATOM 632 O O . ALA A 1 87 ? 8.106 -6.939 3.826 1.00 96.62 87 ALA A O 1
ATOM 633 N N . ASP A 1 88 ? 6.798 -5.137 3.467 1.00 98.00 88 ASP A N 1
ATOM 634 C CA . ASP A 1 88 ? 5.525 -5.859 3.344 1.00 98.00 88 ASP A CA 1
ATOM 635 C C . ASP A 1 88 ? 5.031 -5.920 1.890 1.00 98.00 88 ASP A C 1
ATOM 637 O O . ASP A 1 88 ? 4.419 -6.897 1.467 1.00 98.00 88 ASP A O 1
ATOM 641 N N . TYR A 1 89 ? 5.327 -4.883 1.108 1.00 98.19 89 TYR A N 1
ATOM 642 C CA . TYR A 1 89 ? 5.071 -4.798 -0.330 1.00 98.19 89 TYR A CA 1
ATOM 643 C C . TYR A 1 89 ? 6.181 -3.994 -1.005 1.00 98.19 89 TYR A C 1
ATOM 645 O O . TYR A 1 89 ? 7.004 -3.393 -0.317 1.00 98.19 89 TYR A O 1
ATOM 653 N N . TYR A 1 90 ? 6.219 -3.976 -2.339 1.00 97.69 90 TYR A N 1
ATOM 654 C CA . TYR A 1 90 ? 7.310 -3.375 -3.107 1.00 97.69 90 TYR A CA 1
ATOM 655 C C . TYR A 1 90 ? 8.672 -3.845 -2.569 1.00 97.69 90 TYR A C 1
ATOM 657 O O . TYR A 1 90 ? 9.504 -3.065 -2.108 1.00 97.69 90 TYR A O 1
ATOM 665 N N . LEU A 1 91 ? 8.834 -5.170 -2.516 1.00 97.06 91 LEU A N 1
ATOM 666 C CA . LEU A 1 91 ? 9.972 -5.829 -1.869 1.00 97.06 91 LEU A CA 1
ATOM 667 C C . LEU A 1 91 ? 11.262 -5.670 -2.676 1.00 97.06 91 LEU A C 1
ATOM 669 O O . LEU A 1 91 ? 12.360 -5.757 -2.124 1.00 97.06 91 LEU A O 1
ATOM 673 N N . LYS A 1 92 ? 11.137 -5.458 -3.988 1.00 96.25 92 LYS A N 1
ATOM 674 C CA . LYS A 1 92 ? 12.248 -5.172 -4.893 1.00 96.25 92 LYS A CA 1
ATOM 675 C C . LYS A 1 92 ? 11.909 -3.956 -5.739 1.00 96.25 92 LYS A C 1
ATOM 677 O O . LYS A 1 92 ? 10.788 -3.820 -6.214 1.00 96.25 92 LYS A O 1
ATOM 682 N N . GLU A 1 93 ? 12.918 -3.139 -6.032 1.00 93.00 93 GLU A N 1
ATOM 683 C CA . GLU A 1 93 ? 12.767 -1.973 -6.920 1.00 93.00 93 GLU A CA 1
ATOM 684 C C . GLU A 1 93 ? 12.328 -2.351 -8.345 1.00 93.00 93 GLU A C 1
ATOM 686 O O . GLU A 1 93 ? 11.805 -1.524 -9.082 1.00 93.00 93 GLU A O 1
ATOM 691 N N . SER A 1 94 ? 12.543 -3.610 -8.736 1.00 94.81 94 SER A N 1
ATOM 692 C CA . SER A 1 94 ? 12.154 -4.157 -10.034 1.00 94.81 94 SER A CA 1
ATOM 693 C C . SER A 1 94 ? 10.770 -4.816 -10.045 1.00 94.81 94 SER A C 1
ATOM 695 O O . SER A 1 94 ? 10.418 -5.420 -11.058 1.00 94.81 94 SER A O 1
ATOM 697 N N . ASP A 1 95 ? 10.035 -4.816 -8.929 1.00 97.38 95 ASP A N 1
ATOM 698 C CA . ASP A 1 95 ? 8.715 -5.447 -8.872 1.00 97.38 95 ASP A CA 1
ATOM 699 C C . ASP A 1 95 ? 7.735 -4.714 -9.804 1.00 97.38 95 ASP A C 1
ATOM 701 O O . ASP A 1 95 ? 7.646 -3.484 -9.801 1.00 97.38 95 ASP A O 1
ATOM 705 N N . SER A 1 96 ? 6.992 -5.482 -10.606 1.00 98.00 96 SER A N 1
ATOM 706 C CA . SER A 1 96 ? 5.910 -4.938 -11.429 1.00 98.00 96 SER A CA 1
ATOM 707 C C . SER A 1 96 ? 4.697 -4.586 -10.568 1.00 98.00 96 SER A C 1
ATOM 709 O O . SER A 1 96 ? 4.571 -5.048 -9.430 1.00 98.00 96 SER A O 1
ATOM 711 N N . GLY A 1 97 ? 3.769 -3.803 -11.112 1.00 97.88 97 GLY A N 1
ATOM 712 C CA . GLY A 1 97 ? 2.529 -3.471 -10.416 1.00 97.88 97 GLY A CA 1
ATOM 713 C C . GLY A 1 97 ? 1.721 -4.713 -10.027 1.00 97.88 97 GLY A C 1
ATOM 714 O O . GLY A 1 97 ? 1.214 -4.772 -8.910 1.00 97.88 97 GLY A O 1
ATOM 715 N N . GLU A 1 98 ? 1.705 -5.768 -10.847 1.00 98.44 98 GLU A N 1
ATOM 716 C CA . GLU A 1 98 ? 1.032 -7.028 -10.523 1.00 98.44 98 GLU A CA 1
ATOM 717 C C . GLU A 1 98 ? 1.711 -7.759 -9.362 1.00 98.44 98 GLU A C 1
ATOM 719 O O . GLU A 1 98 ? 1.031 -8.309 -8.494 1.00 98.44 98 GLU A O 1
ATOM 724 N N . ALA A 1 99 ? 3.047 -7.742 -9.315 1.00 98.56 99 ALA A N 1
ATOM 725 C CA . ALA A 1 99 ? 3.797 -8.319 -8.207 1.00 98.56 99 ALA A CA 1
ATOM 726 C C . ALA A 1 99 ? 3.518 -7.561 -6.902 1.00 98.56 99 ALA A C 1
ATOM 728 O O . ALA A 1 99 ? 3.231 -8.181 -5.877 1.00 98.56 99 ALA A O 1
ATOM 729 N N . VAL A 1 100 ? 3.532 -6.227 -6.945 1.00 98.50 100 VAL A N 1
ATOM 730 C CA . VAL A 1 100 ? 3.220 -5.383 -5.784 1.00 98.50 100 VAL A CA 1
ATOM 731 C C . VAL A 1 100 ? 1.770 -5.581 -5.336 1.00 98.50 100 VAL A C 1
ATOM 733 O O . VAL A 1 100 ? 1.511 -5.703 -4.141 1.00 98.50 100 VAL A O 1
ATOM 736 N N . ARG A 1 101 ? 0.825 -5.693 -6.274 1.00 98.44 101 ARG A N 1
ATOM 737 C CA . ARG A 1 101 ? -0.588 -5.991 -6.002 1.00 98.44 101 ARG A CA 1
ATOM 738 C C . ARG A 1 101 ? -0.746 -7.300 -5.231 1.00 98.44 101 ARG A C 1
ATOM 740 O O . ARG A 1 101 ? -1.393 -7.317 -4.187 1.00 98.44 101 ARG A O 1
ATOM 747 N N . ALA A 1 102 ? -0.090 -8.365 -5.692 1.00 98.62 102 ALA A N 1
ATOM 748 C CA . ALA A 1 102 ? -0.117 -9.666 -5.029 1.00 98.62 102 ALA A CA 1
ATOM 749 C C . ALA A 1 102 ? 0.511 -9.629 -3.624 1.00 98.62 102 ALA A C 1
ATOM 751 O O . ALA A 1 102 ? 0.001 -10.265 -2.702 1.00 98.62 102 ALA A O 1
ATOM 752 N N . GLN A 1 103 ? 1.590 -8.863 -3.437 1.00 98.75 103 GLN A N 1
ATOM 753 C CA . GLN A 1 103 ? 2.200 -8.657 -2.119 1.00 98.75 103 GLN A CA 1
ATOM 754 C C . GLN A 1 103 ? 1.243 -7.928 -1.164 1.00 98.75 103 GLN A C 1
ATOM 756 O O . GLN A 1 103 ? 1.073 -8.356 -0.024 1.00 98.75 103 GLN A O 1
ATOM 761 N N . ILE A 1 104 ? 0.568 -6.875 -1.640 1.00 98.62 104 ILE A N 1
ATOM 762 C CA . ILE A 1 104 ? -0.446 -6.150 -0.861 1.00 98.62 104 ILE A CA 1
ATOM 763 C C . ILE A 1 104 ? -1.597 -7.088 -0.483 1.00 98.62 104 ILE A C 1
ATOM 765 O O . ILE A 1 104 ? -2.011 -7.106 0.674 1.00 98.62 104 ILE A O 1
ATOM 769 N N . ASP A 1 105 ? -2.093 -7.901 -1.417 1.00 98.62 105 ASP A N 1
ATOM 770 C CA . ASP A 1 105 ? -3.159 -8.864 -1.130 1.00 98.62 105 ASP A CA 1
ATOM 771 C C . ASP A 1 105 ? -2.752 -9.870 -0.045 1.00 98.62 105 ASP A C 1
ATOM 773 O O . ASP A 1 105 ? -3.493 -10.054 0.922 1.00 98.62 105 ASP A O 1
ATOM 777 N N . ALA A 1 106 ? -1.546 -10.435 -0.139 1.00 98.56 106 ALA A N 1
ATOM 778 C CA . ALA A 1 106 ? -1.006 -11.333 0.880 1.00 98.56 106 ALA A CA 1
ATOM 779 C C . ALA A 1 106 ? -0.844 -10.641 2.248 1.00 98.56 106 ALA A C 1
ATOM 781 O O . ALA A 1 106 ? -1.135 -11.234 3.291 1.00 98.56 106 ALA A O 1
ATOM 782 N N . ALA A 1 107 ? -0.428 -9.372 2.269 1.00 98.50 107 ALA A N 1
ATOM 783 C CA . ALA A 1 107 ? -0.352 -8.593 3.500 1.00 98.50 107 ALA A CA 1
ATOM 784 C C . ALA A 1 107 ? -1.745 -8.397 4.125 1.00 98.50 107 ALA A C 1
ATOM 786 O O . ALA A 1 107 ? -1.913 -8.594 5.329 1.00 98.50 107 ALA A O 1
ATOM 787 N N . PHE A 1 108 ? -2.770 -8.086 3.324 1.00 98.38 108 PHE A N 1
ATOM 788 C CA . PHE A 1 108 ? -4.147 -7.941 3.811 1.00 98.38 108 PHE A CA 1
ATOM 789 C C . PHE A 1 108 ? -4.763 -9.254 4.305 1.00 98.38 108 PHE A C 1
ATOM 791 O O . PHE A 1 108 ? -5.556 -9.230 5.249 1.00 98.38 108 PHE A O 1
ATOM 798 N N . GLU A 1 109 ? -4.389 -10.397 3.730 1.00 98.19 109 GLU A N 1
ATOM 799 C CA . GLU A 1 109 ? -4.752 -11.709 4.277 1.00 98.19 109 GLU A CA 1
ATOM 800 C C . GLU A 1 109 ? -4.179 -11.899 5.685 1.00 98.19 109 GLU A C 1
ATOM 802 O O . GLU A 1 109 ? -4.909 -12.295 6.594 1.00 98.19 109 GLU A O 1
ATOM 807 N N . LYS A 1 110 ? -2.910 -11.531 5.907 1.00 98.19 110 LYS A N 1
ATOM 808 C CA . LYS A 1 110 ? -2.274 -11.605 7.233 1.00 98.19 110 LYS A CA 1
ATOM 809 C C . LYS A 1 110 ? -2.851 -10.612 8.234 1.00 98.19 110 LYS A C 1
ATOM 811 O O . LYS A 1 110 ? -3.068 -10.969 9.391 1.00 98.19 110 LYS A O 1
ATOM 816 N N . ILE A 1 111 ? -3.160 -9.394 7.793 1.00 97.94 111 ILE A N 1
ATOM 817 C CA . ILE A 1 111 ? -3.859 -8.381 8.597 1.00 97.94 111 ILE A CA 1
ATOM 818 C C . ILE A 1 111 ? -5.187 -8.944 9.115 1.00 97.94 111 ILE A C 1
ATOM 820 O O . ILE A 1 111 ? -5.475 -8.835 10.308 1.00 97.94 111 ILE A O 1
ATOM 824 N N . ALA A 1 112 ? -5.963 -9.589 8.240 1.00 97.00 112 ALA A N 1
ATOM 825 C CA . ALA A 1 112 ? -7.228 -10.214 8.608 1.00 97.00 112 ALA A CA 1
ATOM 826 C C . ALA A 1 112 ? -7.032 -11.431 9.527 1.00 97.00 112 ALA A C 1
ATOM 828 O O . ALA A 1 112 ? -7.705 -11.530 10.552 1.00 97.00 112 ALA A O 1
ATOM 829 N N . GLU A 1 113 ? -6.085 -12.320 9.207 1.00 97.94 113 GLU A N 1
ATOM 830 C CA . GLU A 1 113 ? -5.748 -13.514 9.999 1.00 97.94 113 GLU A CA 1
ATOM 831 C C . GLU A 1 113 ? -5.390 -13.157 11.449 1.00 97.94 113 GLU A C 1
ATOM 833 O O . GLU A 1 113 ? -5.839 -13.808 12.391 1.00 97.94 113 GLU A O 1
ATOM 838 N N . TRP A 1 114 ? -4.614 -12.090 11.644 1.00 97.81 114 TRP A N 1
ATOM 839 C CA . TRP A 1 114 ? -4.191 -11.615 12.965 1.00 97.81 114 TRP A CA 1
ATOM 840 C C . TRP A 1 114 ? -5.209 -10.671 13.626 1.00 97.81 114 TRP A C 1
ATOM 842 O O . TRP A 1 114 ? -5.060 -10.270 14.785 1.00 97.81 114 TRP A O 1
ATOM 852 N N . GLY A 1 115 ? -6.285 -10.336 12.911 1.00 96.94 115 GLY A N 1
ATOM 853 C CA . GLY A 1 115 ? -7.385 -9.513 13.394 1.00 96.94 115 GLY A CA 1
ATOM 854 C C . GLY A 1 115 ? -7.016 -8.045 13.603 1.00 96.94 115 GLY A C 1
ATOM 855 O O . GLY A 1 115 ? -7.600 -7.398 14.479 1.00 96.94 115 GLY A O 1
ATOM 856 N N . PHE A 1 116 ? -6.040 -7.517 12.865 1.00 98.25 116 PHE A N 1
ATOM 857 C CA . PHE A 1 116 ? -5.770 -6.081 12.837 1.00 98.25 116 PHE A CA 1
ATOM 858 C C . PHE A 1 116 ? -6.931 -5.347 12.158 1.00 98.25 116 PHE A C 1
ATOM 860 O O . PHE A 1 116 ? -7.520 -5.837 11.199 1.00 98.25 116 PHE A O 1
ATOM 867 N N . ASN A 1 117 ? -7.282 -4.172 12.680 1.00 97.50 117 ASN A N 1
ATOM 868 C CA . ASN A 1 117 ? -8.395 -3.364 12.170 1.00 97.50 117 ASN A CA 1
ATOM 869 C C . ASN A 1 117 ? -7.942 -2.027 11.586 1.00 97.50 117 ASN A C 1
ATOM 871 O O . ASN A 1 117 ? -8.772 -1.256 11.117 1.00 97.50 117 ASN A O 1
ATOM 875 N N . THR A 1 118 ? -6.645 -1.732 11.650 1.00 98.06 118 THR A N 1
ATOM 876 C CA . THR A 1 118 ? -6.072 -0.472 11.193 1.00 98.06 118 THR A CA 1
ATOM 877 C C . THR A 1 118 ? -4.715 -0.722 10.547 1.00 98.06 118 THR A C 1
ATOM 879 O O . THR A 1 118 ? -3.899 -1.459 11.102 1.00 98.06 118 THR A O 1
ATOM 882 N N . VAL A 1 119 ? -4.447 -0.070 9.420 1.00 98.12 119 VAL A N 1
ATOM 883 C CA . VAL A 1 119 ? -3.129 -0.029 8.780 1.00 98.12 119 VAL A CA 1
ATOM 884 C C . VAL A 1 119 ? -2.559 1.386 8.806 1.00 98.12 119 VAL A C 1
ATOM 886 O O . VAL A 1 119 ? -3.260 2.364 8.539 1.00 98.12 119 VAL A O 1
ATOM 889 N N . VAL A 1 120 ? -1.275 1.490 9.138 1.00 98.06 120 VAL A N 1
ATOM 890 C CA . VAL A 1 120 ? -0.490 2.725 9.057 1.00 98.06 120 VAL A CA 1
ATOM 891 C C . VAL A 1 120 ? 0.487 2.583 7.899 1.00 98.06 120 VAL A C 1
ATOM 893 O O . VAL A 1 120 ? 1.311 1.665 7.885 1.00 98.06 120 VAL A O 1
ATOM 896 N N . VAL A 1 121 ? 0.371 3.469 6.917 1.00 98.06 121 VAL A N 1
ATOM 897 C CA . VAL A 1 121 ? 1.023 3.339 5.615 1.00 98.06 121 VAL A CA 1
ATOM 898 C C . VAL A 1 121 ? 1.962 4.525 5.416 1.00 98.06 121 VAL A C 1
ATOM 900 O O . VAL A 1 121 ? 1.482 5.642 5.229 1.00 98.06 121 VAL A O 1
ATOM 903 N N . PRO A 1 122 ? 3.290 4.322 5.435 1.00 96.75 122 PRO A N 1
ATOM 904 C CA . PRO A 1 122 ? 4.213 5.349 4.984 1.00 96.75 122 PRO A CA 1
ATOM 905 C C . PRO A 1 122 ? 3.934 5.687 3.520 1.00 96.75 122 PRO A C 1
ATOM 907 O O . PRO A 1 122 ? 3.907 4.790 2.675 1.00 96.75 122 PRO A O 1
ATOM 910 N N . VAL A 1 123 ? 3.752 6.968 3.207 1.00 95.44 123 VAL A N 1
ATOM 911 C CA . VAL A 1 123 ? 3.472 7.420 1.831 1.00 95.44 123 VAL A CA 1
ATOM 912 C C . VAL A 1 123 ? 4.740 7.552 0.979 1.00 95.44 123 VAL A C 1
ATOM 914 O O . VAL A 1 123 ? 4.674 7.848 -0.216 1.00 95.44 123 VAL A O 1
ATOM 917 N N . SER A 1 124 ? 5.904 7.314 1.588 1.00 94.06 124 SER A N 1
ATOM 918 C CA . SER A 1 124 ? 7.217 7.361 0.953 1.00 94.06 124 SER A CA 1
ATOM 919 C C . SER A 1 124 ? 8.112 6.197 1.386 1.00 94.06 124 SER A C 1
ATOM 921 O O . SER A 1 124 ? 7.947 5.614 2.460 1.00 94.06 124 SER A O 1
ATOM 923 N N . VAL A 1 125 ? 9.098 5.874 0.551 1.00 93.44 125 VAL A N 1
ATOM 924 C CA . VAL A 1 125 ? 10.165 4.913 0.849 1.00 93.44 125 VAL A CA 1
ATOM 925 C C . VAL A 1 125 ? 11.473 5.400 0.235 1.00 93.44 125 VAL A C 1
ATOM 927 O O . VAL A 1 125 ? 11.505 5.891 -0.890 1.00 93.44 125 VAL A O 1
ATOM 930 N N . GLY A 1 126 ? 12.566 5.338 1.000 1.00 90.56 126 GLY A N 1
ATOM 931 C CA . GLY A 1 126 ? 13.871 5.831 0.538 1.00 90.56 126 GLY A CA 1
ATOM 932 C C . GLY A 1 126 ? 13.884 7.321 0.162 1.00 90.56 126 GLY A C 1
ATOM 933 O O . GLY A 1 126 ? 14.660 7.722 -0.698 1.00 90.56 126 GLY A O 1
ATOM 934 N N . GLY A 1 127 ? 13.001 8.132 0.760 1.00 89.69 127 GLY A N 1
ATOM 935 C CA . GLY A 1 127 ? 12.843 9.556 0.436 1.00 89.69 127 GLY A CA 1
ATOM 936 C C . GLY A 1 127 ? 12.057 9.840 -0.849 1.00 89.69 127 GLY A C 1
ATOM 937 O O . GLY A 1 127 ? 11.924 11.002 -1.219 1.00 89.69 127 GLY A O 1
ATOM 938 N N . LYS A 1 128 ? 11.527 8.806 -1.516 1.00 91.81 128 LYS A N 1
ATOM 939 C CA . LYS A 1 128 ? 10.703 8.931 -2.721 1.00 91.81 128 LYS A CA 1
ATOM 940 C C . LYS A 1 128 ? 9.237 8.635 -2.429 1.00 91.81 128 LYS A C 1
ATOM 942 O O . LYS A 1 128 ? 8.931 7.746 -1.636 1.00 91.81 128 LYS A O 1
ATOM 947 N N . MET A 1 129 ? 8.337 9.359 -3.082 1.00 93.38 129 MET A N 1
ATOM 948 C CA . MET A 1 129 ? 6.889 9.226 -2.904 1.00 93.38 129 MET A CA 1
ATOM 949 C C . MET A 1 129 ? 6.350 7.990 -3.626 1.00 93.38 129 MET A C 1
ATOM 951 O O . MET A 1 129 ? 6.764 7.686 -4.742 1.00 93.38 129 MET A O 1
ATOM 955 N N . LEU A 1 130 ? 5.407 7.284 -3.001 1.00 93.06 130 LEU A N 1
ATOM 956 C CA . LEU A 1 130 ? 4.734 6.108 -3.576 1.00 93.06 130 LEU A CA 1
ATOM 957 C C . LEU A 1 130 ? 3.481 6.459 -4.389 1.00 93.06 130 LEU A C 1
ATOM 959 O O . LEU A 1 130 ? 2.838 5.576 -4.949 1.00 93.06 130 LEU A O 1
ATOM 963 N N . PHE A 1 131 ? 3.143 7.742 -4.453 1.00 86.62 131 PHE A N 1
ATOM 964 C CA . PHE A 1 131 ? 2.020 8.291 -5.201 1.00 86.62 131 PHE A CA 1
ATOM 965 C C . PHE A 1 131 ? 2.512 9.393 -6.140 1.00 86.62 131 PHE A C 1
ATOM 967 O O . PHE A 1 131 ? 3.631 9.893 -5.966 1.00 86.62 131 PHE A O 1
ATOM 974 N N . PRO A 1 132 ? 1.695 9.790 -7.130 1.00 81.50 132 PRO A N 1
ATOM 975 C CA . PRO A 1 132 ? 2.070 10.864 -8.023 1.00 81.50 132 PRO A CA 1
ATOM 976 C C . PRO A 1 132 ? 2.315 12.191 -7.299 1.00 81.50 132 PRO A C 1
ATOM 978 O O . PRO A 1 132 ? 1.406 12.727 -6.667 1.00 81.50 132 PRO A O 1
ATOM 981 N N . TYR A 1 133 ? 3.528 12.737 -7.411 1.00 78.69 133 TYR A N 1
ATOM 982 C CA . TYR A 1 133 ? 3.893 14.025 -6.814 1.00 78.69 133 TYR A CA 1
ATOM 983 C C . TYR A 1 133 ? 4.689 14.881 -7.810 1.00 78.69 133 TYR A C 1
ATOM 985 O O . TYR A 1 133 ? 5.590 14.398 -8.497 1.00 78.69 133 TYR A O 1
ATOM 993 N N . ASN A 1 134 ? 4.328 16.164 -7.919 1.00 70.19 134 ASN A N 1
ATOM 994 C CA . ASN A 1 134 ? 4.733 17.063 -9.012 1.00 70.19 134 ASN A CA 1
ATOM 995 C C . ASN A 1 134 ? 6.178 17.606 -8.908 1.00 70.19 134 ASN A C 1
ATOM 997 O O . ASN A 1 134 ? 6.444 18.729 -9.333 1.00 70.19 134 ASN A O 1
ATOM 1001 N N . ASP A 1 135 ? 7.121 16.836 -8.366 1.00 76.81 135 ASP A N 1
ATOM 1002 C CA . ASP A 1 135 ? 8.529 17.240 -8.206 1.00 76.81 135 ASP A CA 1
ATOM 1003 C C . ASP A 1 135 ? 9.549 16.220 -8.758 1.00 76.81 135 ASP A C 1
ATOM 1005 O O . ASP A 1 135 ? 10.760 16.434 -8.667 1.00 76.81 135 ASP A O 1
ATOM 1009 N N . GLY A 1 136 ? 9.076 15.108 -9.336 1.00 77.50 136 GLY A N 1
ATOM 1010 C CA . GLY A 1 136 ? 9.928 14.044 -9.877 1.00 77.50 136 GLY A CA 1
ATOM 1011 C C . GLY A 1 136 ? 10.568 13.124 -8.827 1.00 77.50 136 GLY A C 1
ATOM 1012 O O . GLY A 1 136 ? 11.369 12.262 -9.188 1.00 77.50 136 GLY A O 1
ATOM 1013 N N . GLN A 1 137 ? 10.218 13.256 -7.546 1.00 86.25 137 GLN A N 1
ATOM 1014 C CA . GLN A 1 137 ? 10.648 12.367 -6.460 1.00 86.25 137 GLN A CA 1
ATOM 1015 C C . GLN A 1 137 ? 9.720 11.156 -6.286 1.00 86.25 137 GLN A C 1
ATOM 1017 O O . GLN A 1 137 ? 9.746 10.503 -5.247 1.00 86.25 137 GLN A O 1
ATOM 1022 N N . GLU A 1 138 ? 8.905 10.824 -7.284 1.00 92.12 138 GLU A N 1
ATOM 1023 C CA . GLU A 1 138 ? 8.009 9.669 -7.244 1.00 92.12 138 GLU A CA 1
ATOM 1024 C C . GLU A 1 138 ? 8.700 8.357 -7.644 1.00 92.12 138 GLU A C 1
ATOM 1026 O O . GLU A 1 138 ? 9.627 8.318 -8.459 1.00 92.12 138 GLU A O 1
ATOM 1031 N N . ILE A 1 139 ? 8.207 7.255 -7.088 1.00 92.62 139 ILE A N 1
ATOM 1032 C CA . ILE A 1 139 ? 8.447 5.904 -7.585 1.00 92.62 139 ILE A CA 1
ATOM 1033 C C . ILE A 1 139 ? 7.357 5.594 -8.605 1.00 92.62 139 ILE A C 1
ATOM 1035 O O . ILE A 1 139 ? 6.162 5.655 -8.312 1.00 92.62 139 ILE A O 1
ATOM 1039 N N . VAL A 1 140 ? 7.777 5.237 -9.817 1.00 94.44 140 VAL A N 1
ATOM 1040 C CA . VAL A 1 140 ? 6.866 4.831 -10.888 1.00 94.44 140 VAL A CA 1
ATOM 1041 C C . VAL A 1 140 ? 6.859 3.312 -10.975 1.00 94.44 140 VAL A C 1
ATOM 1043 O O . VAL A 1 140 ? 7.772 2.713 -11.538 1.00 94.44 140 VAL A O 1
ATOM 1046 N N . ILE A 1 141 ? 5.808 2.700 -10.436 1.00 95.12 141 ILE A N 1
ATOM 1047 C CA . ILE A 1 141 ? 5.557 1.262 -10.548 1.00 95.12 141 ILE A CA 1
ATOM 1048 C C . ILE A 1 141 ? 4.677 1.035 -11.776 1.00 95.12 141 ILE A C 1
ATOM 1050 O O . ILE A 1 141 ? 3.684 1.742 -11.971 1.00 95.12 141 ILE A O 1
ATOM 1054 N N . LYS A 1 142 ? 5.054 0.077 -12.625 1.00 96.44 142 LYS A N 1
ATOM 1055 C CA . LYS A 1 142 ? 4.313 -0.247 -13.846 1.00 96.44 142 LYS A CA 1
ATOM 1056 C C . LYS A 1 142 ? 3.920 -1.711 -13.889 1.00 96.44 142 LYS A C 1
ATOM 1058 O O . LYS A 1 142 ? 4.712 -2.573 -13.510 1.00 96.44 142 LYS A O 1
ATOM 1063 N N . ASP A 1 143 ? 2.719 -1.961 -14.382 1.00 96.75 143 ASP A N 1
ATOM 1064 C CA . ASP A 1 143 ? 2.284 -3.284 -14.816 1.00 96.75 143 ASP A CA 1
ATOM 1065 C C . ASP A 1 143 ? 3.053 -3.699 -16.090 1.00 96.75 143 ASP A C 1
ATOM 1067 O O . ASP A 1 143 ? 3.733 -2.889 -16.737 1.00 96.75 143 ASP A O 1
ATOM 1071 N N . HIS A 1 144 ? 2.980 -4.977 -16.463 1.00 95.50 144 HIS A N 1
ATOM 1072 C CA . HIS A 1 144 ? 3.685 -5.520 -17.629 1.00 95.50 144 HIS A CA 1
ATOM 1073 C C . HIS A 1 144 ? 3.233 -4.905 -18.962 1.00 95.50 144 HIS A C 1
ATOM 1075 O O . HIS A 1 144 ? 4.005 -4.881 -19.922 1.00 95.50 144 HIS A O 1
ATOM 1081 N N . ASP A 1 145 ? 2.007 -4.387 -19.023 1.00 95.50 145 ASP A N 1
ATOM 1082 C CA . ASP A 1 145 ? 1.471 -3.649 -20.171 1.00 95.50 145 ASP A CA 1
ATOM 1083 C C . ASP A 1 145 ? 1.964 -2.189 -20.245 1.00 95.50 145 ASP A C 1
ATOM 1085 O O . ASP A 1 145 ? 1.659 -1.465 -21.194 1.00 95.50 145 ASP A O 1
ATOM 1089 N N . GLY A 1 146 ? 2.766 -1.760 -19.266 1.00 94.50 146 GLY A N 1
ATOM 1090 C CA . GLY A 1 146 ? 3.329 -0.420 -19.166 1.00 94.50 146 GLY A CA 1
ATOM 1091 C C . GLY A 1 146 ? 2.414 0.604 -18.492 1.00 94.50 146 GLY A C 1
ATOM 1092 O O . GLY A 1 146 ? 2.839 1.756 -18.334 1.00 94.50 146 GLY A O 1
ATOM 1093 N N . SER A 1 147 ? 1.202 0.219 -18.082 1.00 95.25 147 SER A N 1
ATOM 1094 C CA . SER A 1 147 ? 0.309 1.081 -17.309 1.00 95.25 147 SER A CA 1
ATOM 1095 C C . SER A 1 147 ? 0.871 1.349 -15.910 1.00 95.25 147 SER A C 1
ATOM 1097 O O . SER A 1 147 ? 1.644 0.562 -15.362 1.00 95.25 147 SER A O 1
ATOM 1099 N N . ARG A 1 148 ? 0.548 2.515 -15.339 1.00 94.62 148 ARG A N 1
ATOM 1100 C CA . ARG A 1 148 ? 1.026 2.901 -14.005 1.00 94.62 148 ARG A CA 1
ATOM 1101 C C . ARG A 1 148 ? 0.158 2.242 -12.939 1.00 94.62 148 ARG A C 1
ATOM 1103 O O . ARG A 1 148 ? -1.061 2.375 -12.978 1.00 94.62 148 ARG A O 1
ATOM 1110 N N . PHE A 1 149 ? 0.801 1.630 -11.952 1.00 95.44 149 PHE A N 1
ATOM 1111 C CA . PHE A 1 149 ? 0.147 1.113 -10.759 1.00 95.44 149 PHE A CA 1
ATOM 1112 C C . PHE A 1 149 ? 0.361 2.068 -9.578 1.00 95.44 149 PHE A C 1
ATOM 1114 O O . PHE A 1 149 ? 1.494 2.456 -9.289 1.00 95.44 149 PHE A O 1
ATOM 1121 N N . ASP A 1 150 ? -0.728 2.447 -8.907 1.00 95.19 150 ASP A N 1
ATOM 1122 C CA . ASP A 1 150 ? -0.702 3.246 -7.679 1.00 95.19 150 ASP A CA 1
ATOM 1123 C C . ASP A 1 150 ? -0.926 2.323 -6.465 1.00 95.19 150 ASP A C 1
ATOM 1125 O O . ASP A 1 150 ? -2.056 1.878 -6.223 1.00 95.19 150 ASP A O 1
ATOM 1129 N N . PRO A 1 151 ? 0.135 2.000 -5.702 1.00 96.19 151 PRO A N 1
ATOM 1130 C CA . PRO A 1 151 ? 0.019 1.094 -4.569 1.00 96.19 151 PRO A CA 1
ATOM 1131 C C . PRO A 1 151 ? -0.793 1.700 -3.419 1.00 96.19 151 PRO A C 1
ATOM 1133 O O . PRO A 1 151 ? -1.485 0.955 -2.728 1.00 96.19 151 PRO A O 1
ATOM 1136 N N . LEU A 1 152 ? -0.751 3.022 -3.206 1.00 96.69 152 LEU A N 1
ATOM 1137 C CA . LEU A 1 152 ? -1.488 3.656 -2.109 1.00 96.69 152 LEU A CA 1
ATOM 1138 C C . LEU A 1 152 ? -2.987 3.659 -2.395 1.00 96.69 152 LEU A C 1
ATOM 1140 O O . LEU A 1 152 ? -3.778 3.338 -1.507 1.00 96.69 152 LEU A O 1
ATOM 1144 N N . TYR A 1 153 ? -3.375 3.944 -3.640 1.00 95.94 153 TYR A N 1
ATOM 1145 C CA . TYR A 1 153 ? -4.763 3.817 -4.073 1.00 95.94 153 TYR A CA 1
ATOM 1146 C C . TYR A 1 153 ? -5.278 2.388 -3.871 1.00 95.94 153 TYR A C 1
ATOM 1148 O O . TYR A 1 153 ? -6.339 2.192 -3.275 1.00 95.94 153 TYR A O 1
ATOM 1156 N N . TYR A 1 154 ? -4.499 1.385 -4.289 1.00 97.69 154 TYR A N 1
ATOM 1157 C CA . TYR A 1 154 ? -4.892 -0.012 -4.117 1.00 97.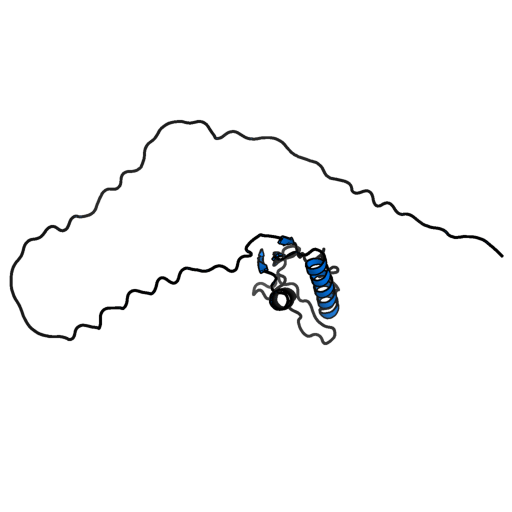69 154 TYR A CA 1
ATOM 1158 C C . TYR A 1 154 ? -5.007 -0.400 -2.636 1.00 97.69 154 TYR A C 1
ATOM 1160 O O . TYR A 1 154 ? -5.982 -1.031 -2.241 1.00 97.69 154 TYR A O 1
ATOM 1168 N N . ILE A 1 155 ? -4.076 0.024 -1.775 1.00 98.19 155 ILE A N 1
ATOM 1169 C CA . ILE A 1 155 ? -4.160 -0.218 -0.325 1.00 98.19 155 ILE A CA 1
ATOM 1170 C C . ILE A 1 155 ? -5.450 0.369 0.263 1.00 98.19 155 ILE A C 1
ATOM 1172 O O . ILE A 1 155 ? -6.126 -0.313 1.036 1.00 98.19 155 ILE A O 1
ATOM 1176 N N . LEU A 1 156 ? -5.817 1.598 -0.116 1.00 97.06 156 LEU A N 1
ATOM 1177 C CA . LEU A 1 156 ? -7.055 2.237 0.341 1.00 97.06 156 LEU A CA 1
ATOM 1178 C C . LEU A 1 156 ? -8.298 1.456 -0.098 1.00 97.06 156 LEU A C 1
ATOM 1180 O O . LEU A 1 156 ? -9.215 1.263 0.701 1.00 97.06 156 LEU A O 1
ATOM 1184 N N . GLU A 1 157 ? -8.318 0.968 -1.339 1.00 97.69 157 GLU A N 1
ATOM 1185 C CA . GLU A 1 157 ? -9.393 0.118 -1.852 1.00 97.69 157 GLU A CA 1
ATOM 1186 C C . GLU A 1 157 ? -9.513 -1.178 -1.035 1.00 97.69 157 GLU A C 1
ATOM 1188 O O . GLU A 1 157 ? -10.579 -1.484 -0.497 1.00 97.69 157 GLU A O 1
ATOM 1193 N N . ARG A 1 158 ? -8.399 -1.895 -0.835 1.00 98.06 158 ARG A N 1
ATOM 1194 C CA . ARG A 1 158 ? -8.378 -3.165 -0.090 1.00 98.06 158 ARG A CA 1
ATOM 1195 C C . ARG A 1 158 ? -8.729 -3.008 1.382 1.00 98.06 158 ARG A C 1
ATOM 1197 O O . ARG A 1 158 ? -9.360 -3.913 1.941 1.00 98.06 158 ARG A O 1
ATOM 1204 N N . ALA A 1 159 ? -8.341 -1.893 1.995 1.00 97.19 159 ALA A N 1
ATOM 1205 C CA . ALA A 1 159 ? -8.7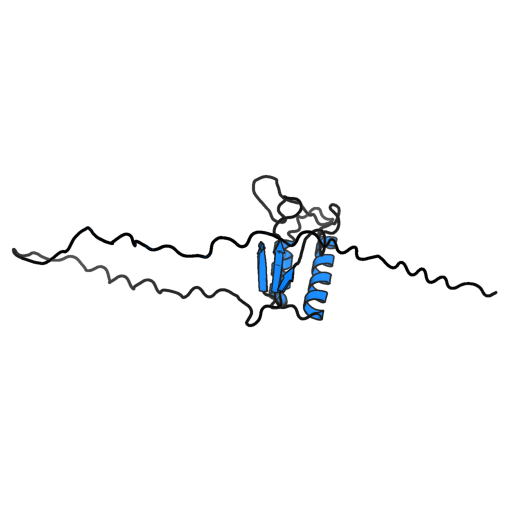05 -1.561 3.362 1.00 97.19 159 ALA A CA 1
ATOM 1206 C C . ALA A 1 159 ? -10.205 -1.270 3.481 1.00 97.19 159 ALA A C 1
ATOM 1208 O O . ALA A 1 159 ? -10.872 -1.845 4.344 1.00 97.19 159 ALA A O 1
ATOM 1209 N N . ARG A 1 160 ? -10.755 -0.454 2.571 1.00 96.31 160 ARG A N 1
ATOM 1210 C CA . ARG A 1 160 ? -12.186 -0.127 2.527 1.00 96.31 160 ARG A CA 1
ATOM 1211 C C . ARG A 1 160 ? -13.048 -1.376 2.366 1.00 96.31 160 ARG A C 1
ATOM 1213 O O . ARG A 1 160 ? -13.989 -1.551 3.134 1.00 96.31 160 ARG A O 1
ATOM 1220 N N . ASP A 1 161 ? -12.696 -2.262 1.436 1.00 96.56 161 ASP A N 1
ATOM 1221 C CA . ASP A 1 161 ? -13.436 -3.505 1.173 1.00 96.56 161 ASP A CA 1
ATOM 1222 C C . ASP A 1 161 ? -13.507 -4.434 2.398 1.00 96.56 161 ASP A C 1
ATOM 1224 O O . ASP A 1 161 ? -14.410 -5.261 2.513 1.00 96.56 161 ASP A O 1
ATOM 1228 N N . ARG A 1 162 ? -12.551 -4.300 3.326 1.00 95.12 162 ARG A N 1
ATOM 1229 C CA . ARG A 1 162 ? -12.425 -5.121 4.540 1.00 95.12 162 ARG A CA 1
ATOM 1230 C C . ARG A 1 162 ? -12.819 -4.391 5.824 1.00 95.12 162 ARG A C 1
ATOM 1232 O O . ARG A 1 162 ? -12.718 -4.979 6.897 1.00 95.12 162 ARG A O 1
ATOM 1239 N N . GLY A 1 163 ? -13.238 -3.127 5.744 1.00 95.50 163 GLY A N 1
ATOM 1240 C CA . GLY A 1 163 ? -13.534 -2.308 6.924 1.00 95.50 163 GLY A CA 1
ATOM 1241 C C . GLY A 1 163 ? -12.308 -2.015 7.801 1.00 95.50 163 GLY A C 1
ATOM 1242 O O . GLY A 1 163 ? -12.444 -1.854 9.013 1.00 95.50 163 GLY A O 1
ATOM 1243 N N . VAL A 1 164 ? -11.113 -1.974 7.206 1.00 97.19 164 VAL A N 1
ATOM 1244 C CA . VAL A 1 164 ? -9.853 -1.640 7.882 1.00 97.19 164 VAL A CA 1
ATOM 1245 C C . VAL A 1 164 ? -9.625 -0.128 7.794 1.00 97.19 164 VAL A C 1
ATOM 1247 O O . VAL A 1 164 ? -9.665 0.456 6.712 1.00 97.19 164 VAL A O 1
ATOM 1250 N N . PHE A 1 165 ? -9.365 0.525 8.927 1.00 97.06 165 PHE A N 1
ATOM 1251 C CA . PHE A 1 165 ? -9.028 1.952 8.959 1.00 97.06 165 PHE A CA 1
ATOM 1252 C C . PHE A 1 165 ? -7.625 2.181 8.389 1.00 97.06 165 PHE A C 1
ATOM 1254 O O . PHE A 1 165 ? -6.726 1.377 8.621 1.00 97.06 165 PHE A O 1
ATOM 1261 N N . THR A 1 166 ? -7.415 3.276 7.660 1.00 96.44 166 THR A N 1
ATOM 1262 C CA . THR A 1 166 ? -6.119 3.575 7.030 1.00 96.44 166 THR A CA 1
ATOM 1263 C C . THR A 1 166 ? -5.630 4.956 7.433 1.00 96.44 166 THR A C 1
ATOM 1265 O O . THR A 1 166 ? -6.382 5.924 7.345 1.00 96.44 166 THR A O 1
ATOM 1268 N N . TYR A 1 167 ? -4.362 5.042 7.830 1.00 95.69 167 TYR A N 1
ATOM 1269 C CA . TYR A 1 167 ? -3.678 6.298 8.130 1.00 95.69 167 TYR A CA 1
ATOM 1270 C C . TYR A 1 167 ? -2.387 6.386 7.312 1.00 95.69 167 TYR A C 1
ATOM 1272 O O . TYR A 1 167 ? -1.527 5.514 7.428 1.00 95.69 167 TYR A O 1
ATOM 1280 N N . GLY A 1 168 ? -2.264 7.422 6.482 1.00 94.50 168 GLY A N 1
ATOM 1281 C CA . GLY A 1 168 ? -1.030 7.736 5.759 1.00 94.50 168 GLY A CA 1
ATOM 1282 C C . GLY A 1 168 ? -0.084 8.566 6.626 1.00 94.50 168 GLY A C 1
ATOM 1283 O O . GLY A 1 168 ? -0.552 9.479 7.309 1.00 94.50 168 GLY A O 1
ATOM 1284 N N . VAL A 1 169 ? 1.216 8.252 6.608 1.00 92.06 169 VAL A N 1
ATOM 1285 C CA . VAL A 1 169 ? 2.260 8.971 7.368 1.00 92.06 169 VAL A CA 1
ATOM 1286 C C . VAL A 1 169 ? 3.515 9.256 6.558 1.00 92.06 169 VAL A C 1
ATOM 1288 O O . VAL A 1 169 ? 3.754 8.549 5.552 1.00 92.06 169 VAL A O 1
#